Protein AF-A0A183HMF2-F1 (afdb_monomer_lite)

Structure (mmCIF, N/CA/C/O backbone):
data_AF-A0A183HMF2-F1
#
_entry.id   AF-A0A183HMF2-F1
#
loop_
_atom_site.group_PDB
_atom_site.id
_atom_site.type_symbol
_atom_site.label_atom_id
_atom_site.label_alt_id
_atom_site.label_comp_id
_atom_site.label_asym_id
_atom_site.label_entity_id
_atom_site.label_seq_id
_atom_site.pdbx_PDB_ins_code
_atom_site.Cartn_x
_atom_site.Cartn_y
_atom_site.Cartn_z
_atom_site.occupancy
_atom_site.B_iso_or_equiv
_atom_site.auth_seq_id
_atom_site.auth_comp_id
_atom_site.auth_asym_id
_atom_site.auth_atom_id
_atom_site.pdbx_PDB_model_num
ATOM 1 N N . MET A 1 1 ? 59.130 0.073 -40.445 1.00 38.34 1 MET A N 1
ATOM 2 C CA . MET A 1 1 ? 58.844 1.172 -39.499 1.00 38.34 1 MET A CA 1
ATOM 3 C C . MET A 1 1 ? 57.342 1.149 -39.234 1.00 38.34 1 MET A C 1
ATOM 5 O O . MET A 1 1 ? 56.614 1.246 -40.210 1.00 38.34 1 MET A O 1
ATOM 9 N N . GLY A 1 2 ? 56.924 0.963 -37.973 1.00 41.94 2 GLY A N 1
ATOM 10 C CA . GLY A 1 2 ? 55.522 0.904 -37.498 1.00 41.94 2 GLY A CA 1
ATOM 11 C C . GLY A 1 2 ? 54.934 -0.515 -37.541 1.00 41.94 2 GLY A C 1
ATOM 12 O O . GLY A 1 2 ? 54.577 -0.963 -38.621 1.00 41.94 2 GLY A O 1
ATOM 13 N N . SER A 1 3 ? 55.075 -1.364 -36.508 1.00 38.59 3 SER A N 1
ATOM 14 C CA . SER A 1 3 ? 54.372 -1.412 -35.193 1.00 38.59 3 SER A CA 1
ATOM 15 C C . SER A 1 3 ? 52.850 -1.531 -35.353 1.00 38.59 3 SER A C 1
ATOM 17 O O . SER A 1 3 ? 52.240 -0.589 -35.830 1.00 38.59 3 SER A O 1
ATOM 19 N N . VAL A 1 4 ? 52.248 -2.723 -35.219 1.00 49.19 4 VAL A N 1
ATOM 20 C CA . VAL A 1 4 ? 51.887 -3.478 -33.987 1.00 49.19 4 VAL A CA 1
ATOM 21 C C . VAL A 1 4 ? 50.634 -2.911 -33.295 1.00 49.19 4 VAL A C 1
ATOM 23 O O . VAL A 1 4 ? 50.715 -1.856 -32.685 1.00 49.19 4 VAL A O 1
ATOM 26 N N . GLY A 1 5 ? 49.544 -3.700 -33.329 1.00 48.44 5 GLY A N 1
ATOM 27 C CA . GLY A 1 5 ? 48.565 -3.865 -32.240 1.00 48.44 5 GLY A CA 1
ATOM 28 C C . GLY A 1 5 ? 47.340 -2.940 -32.200 1.00 48.44 5 GLY A C 1
ATOM 29 O O . GLY A 1 5 ? 47.394 -1.923 -31.532 1.00 48.44 5 GLY A O 1
ATOM 30 N N . GLU A 1 6 ? 46.210 -3.362 -32.786 1.00 49.09 6 GLU A N 1
ATOM 31 C CA . GLU A 1 6 ? 44.863 -2.790 -32.535 1.00 49.09 6 GLU A CA 1
ATOM 32 C C . GLU A 1 6 ? 43.795 -3.903 -32.446 1.00 49.09 6 GLU A C 1
ATOM 34 O O . GLU A 1 6 ? 42.787 -3.890 -33.145 1.00 49.09 6 GLU A O 1
ATOM 39 N N . HIS A 1 7 ? 44.024 -4.940 -31.632 1.00 47.03 7 HIS A N 1
ATOM 40 C CA . HIS A 1 7 ? 43.013 -5.997 -31.436 1.00 47.03 7 HIS A CA 1
ATOM 41 C C . HIS A 1 7 ? 42.744 -6.350 -29.961 1.00 47.03 7 HIS A C 1
ATOM 43 O O . HIS A 1 7 ? 42.079 -7.344 -29.688 1.00 47.03 7 HIS A O 1
ATOM 49 N N . GLY A 1 8 ? 43.240 -5.542 -29.012 1.00 49.19 8 GLY A N 1
ATOM 50 C CA . GLY A 1 8 ? 43.133 -5.796 -27.567 1.00 49.19 8 GLY A CA 1
ATOM 51 C C . GLY A 1 8 ? 42.124 -4.929 -26.802 1.00 49.19 8 GLY A C 1
ATOM 52 O O . GLY A 1 8 ? 41.811 -5.258 -25.662 1.00 49.19 8 GLY A O 1
ATOM 53 N N . ASP A 1 9 ? 41.597 -3.859 -27.405 1.00 52.69 9 ASP A N 1
ATOM 54 C CA . ASP A 1 9 ? 40.912 -2.790 -26.652 1.00 52.69 9 ASP A CA 1
ATOM 55 C C . ASP A 1 9 ? 39.375 -2.844 -26.726 1.00 52.69 9 ASP A C 1
ATOM 57 O O . ASP A 1 9 ? 38.691 -2.280 -25.873 1.00 52.69 9 ASP A O 1
ATOM 61 N N . VAL A 1 10 ? 38.822 -3.569 -27.706 1.00 57.34 10 VAL A N 1
ATOM 62 C CA . VAL A 1 10 ? 37.364 -3.672 -27.926 1.00 57.34 10 VAL A CA 1
ATOM 63 C C . VAL A 1 10 ? 36.696 -4.508 -26.825 1.00 57.34 10 VAL A C 1
ATOM 65 O O . VAL A 1 10 ? 35.696 -4.101 -26.250 1.00 57.34 10 VAL A O 1
ATOM 68 N N . MET A 1 11 ? 37.327 -5.615 -26.412 1.00 53.56 11 MET A N 1
ATOM 69 C CA . MET A 1 11 ? 36.789 -6.513 -25.375 1.00 53.56 11 MET A CA 1
ATOM 70 C C . MET A 1 11 ? 36.658 -5.840 -23.996 1.00 53.56 11 MET A C 1
ATOM 72 O O . MET A 1 11 ? 35.891 -6.290 -23.154 1.00 53.56 11 MET A O 1
ATOM 76 N N . ASN A 1 12 ? 37.411 -4.772 -23.733 1.00 56.41 12 ASN A N 1
ATOM 77 C CA . ASN A 1 12 ? 37.453 -4.119 -22.428 1.00 56.41 12 ASN A CA 1
ATOM 78 C C . ASN A 1 12 ? 36.385 -3.010 -22.301 1.00 56.41 12 ASN A C 1
ATOM 80 O O . ASN A 1 12 ? 35.799 -2.835 -21.233 1.00 56.41 12 ASN A O 1
ATOM 84 N N . THR A 1 13 ? 36.055 -2.327 -23.403 1.00 61.12 13 THR A N 1
ATOM 85 C CA . THR A 1 13 ? 34.990 -1.306 -23.450 1.00 61.12 13 THR A CA 1
ATOM 86 C C . THR A 1 13 ? 33.590 -1.920 -23.372 1.00 61.12 13 THR A C 1
ATOM 88 O O . THR A 1 13 ? 32.705 -1.341 -22.738 1.00 61.12 13 THR A O 1
ATOM 91 N N . ASP A 1 14 ? 33.405 -3.119 -23.926 1.00 63.19 14 ASP A N 1
ATOM 92 C CA . ASP A 1 14 ? 32.151 -3.874 -23.825 1.00 63.19 14 ASP A CA 1
ATOM 93 C C . ASP A 1 14 ? 31.878 -4.303 -22.375 1.00 63.19 14 ASP A C 1
ATOM 95 O O . ASP A 1 14 ? 30.764 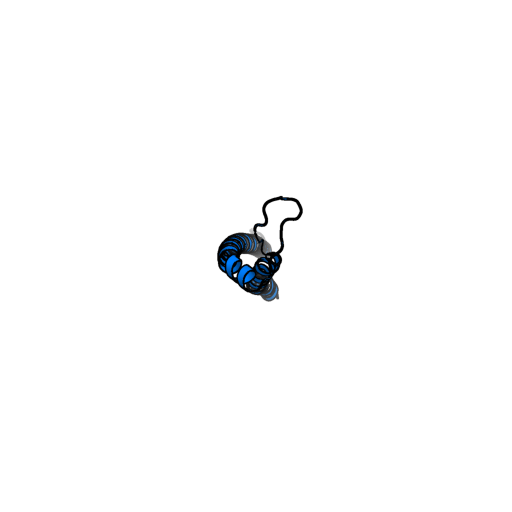-4.189 -21.876 1.00 63.19 14 ASP A O 1
ATOM 99 N N . ILE A 1 15 ? 32.903 -4.735 -21.636 1.00 63.44 15 ILE A N 1
ATOM 100 C CA . ILE A 1 15 ? 32.747 -5.078 -20.215 1.00 63.44 15 ILE A CA 1
ATOM 101 C C . ILE A 1 15 ? 32.411 -3.834 -19.392 1.00 63.44 15 ILE A C 1
ATOM 103 O O . ILE A 1 15 ? 31.539 -3.910 -18.532 1.00 63.44 15 ILE A O 1
ATOM 107 N N . TYR A 1 16 ? 33.045 -2.687 -19.667 1.00 60.75 16 TYR A N 1
ATOM 108 C CA . TYR A 1 16 ? 32.741 -1.438 -18.964 1.00 60.75 16 TYR A CA 1
ATOM 109 C C . TYR A 1 16 ? 31.333 -0.903 -19.251 1.00 60.75 16 TYR A C 1
ATOM 111 O O . TYR A 1 16 ? 30.676 -0.422 -18.333 1.00 60.75 16 TYR A O 1
ATOM 119 N N . SER A 1 17 ? 30.848 -1.009 -20.487 1.00 62.88 17 SER A N 1
ATOM 120 C CA . SER A 1 17 ? 29.466 -0.639 -20.826 1.00 62.88 17 SER A CA 1
ATOM 121 C C . SER A 1 17 ? 28.451 -1.585 -20.184 1.00 62.88 17 SER A C 1
ATOM 123 O O . SER A 1 17 ? 27.508 -1.105 -19.567 1.00 62.88 17 SER A O 1
ATOM 125 N N . ASN A 1 18 ? 28.703 -2.899 -20.184 1.00 65.38 18 ASN A N 1
ATOM 126 C CA . ASN A 1 18 ? 27.838 -3.866 -19.502 1.00 65.38 18 ASN A CA 1
ATOM 127 C C . ASN A 1 18 ? 27.806 -3.669 -17.974 1.00 65.38 18 ASN A C 1
ATOM 129 O O . ASN A 1 18 ? 26.738 -3.743 -17.379 1.00 65.38 18 ASN A O 1
ATOM 133 N N . VAL A 1 19 ? 28.936 -3.388 -17.305 1.00 64.12 19 VAL A N 1
ATOM 134 C CA . VAL A 1 19 ? 28.913 -3.107 -15.849 1.00 64.12 19 VAL A CA 1
ATOM 135 C C . VAL A 1 19 ? 28.236 -1.777 -15.519 1.00 64.12 19 VAL A C 1
ATOM 137 O O . VAL A 1 19 ? 27.636 -1.672 -14.451 1.00 64.12 19 VAL A O 1
ATOM 140 N N . ILE A 1 20 ? 28.309 -0.783 -16.413 1.00 67.06 20 ILE A N 1
ATOM 141 C CA . ILE A 1 20 ? 27.572 0.478 -16.270 1.00 67.06 20 ILE A CA 1
ATOM 142 C C . ILE A 1 20 ? 26.068 0.206 -16.424 1.00 67.06 20 ILE A C 1
ATOM 144 O O . ILE A 1 20 ? 25.325 0.515 -15.496 1.00 67.06 20 ILE A O 1
ATOM 148 N N . ASP A 1 21 ? 25.641 -0.501 -17.475 1.00 66.44 21 ASP A N 1
ATOM 149 C CA . ASP A 1 21 ? 24.233 -0.866 -17.705 1.00 66.44 21 ASP A CA 1
ATOM 150 C C . ASP A 1 21 ? 23.644 -1.725 -16.569 1.00 66.44 21 ASP A C 1
ATOM 152 O O . ASP A 1 21 ? 22.511 -1.496 -16.138 1.00 66.44 21 ASP A O 1
ATOM 156 N N . ILE A 1 22 ? 24.411 -2.676 -16.020 1.00 68.69 22 ILE A N 1
ATOM 157 C CA . ILE A 1 22 ? 24.000 -3.469 -14.847 1.00 68.69 22 ILE A CA 1
ATOM 158 C C . ILE A 1 22 ? 23.864 -2.564 -13.615 1.00 68.69 22 ILE A C 1
ATOM 160 O O . ILE A 1 22 ? 22.871 -2.650 -12.895 1.00 68.69 22 ILE A O 1
ATOM 164 N N . SER A 1 23 ? 24.821 -1.661 -13.376 1.00 70.25 23 SER A N 1
ATOM 165 C CA . SER A 1 23 ? 24.761 -0.742 -12.230 1.00 70.25 23 SER A CA 1
ATOM 166 C C . SER A 1 23 ? 23.591 0.246 -12.313 1.00 70.25 23 SER A C 1
ATOM 168 O O . SER A 1 23 ? 22.960 0.540 -11.294 1.00 70.25 23 SER A O 1
ATOM 170 N N . ASP A 1 24 ? 23.256 0.704 -13.520 1.00 73.00 24 ASP A N 1
ATOM 171 C CA . ASP A 1 24 ? 22.113 1.578 -13.773 1.00 73.00 24 ASP A CA 1
ATOM 172 C C . ASP A 1 24 ? 20.784 0.819 -13.618 1.00 73.00 24 ASP A C 1
ATOM 174 O O . ASP A 1 24 ? 19.832 1.351 -13.040 1.00 73.00 24 ASP A O 1
ATOM 178 N N . THR A 1 25 ? 20.727 -0.449 -14.035 1.00 72.94 25 THR A N 1
ATOM 179 C CA . THR A 1 25 ? 19.549 -1.324 -13.892 1.00 72.94 25 THR A CA 1
ATOM 180 C C . THR A 1 25 ? 19.239 -1.644 -12.424 1.00 72.94 25 THR A C 1
ATOM 182 O O . THR A 1 25 ? 18.106 -1.459 -11.974 1.00 72.94 25 THR A O 1
ATOM 185 N N . GLU A 1 26 ? 20.250 -1.996 -11.624 1.00 75.25 26 GLU A N 1
ATOM 186 C CA . GLU A 1 26 ? 20.099 -2.218 -10.176 1.00 75.25 26 GLU A CA 1
ATOM 187 C C . GLU A 1 26 ? 19.591 -0.953 -9.459 1.00 75.25 26 GLU A C 1
ATOM 189 O O . GLU A 1 26 ? 18.706 -1.003 -8.595 1.00 75.25 26 GLU A O 1
ATOM 194 N N . MET A 1 27 ? 20.101 0.220 -9.853 1.00 78.81 27 MET A N 1
ATOM 195 C CA . MET A 1 27 ? 19.647 1.498 -9.312 1.00 78.81 27 MET A CA 1
ATOM 196 C C . MET A 1 27 ? 18.187 1.792 -9.700 1.00 78.81 27 MET A C 1
ATOM 198 O O . MET A 1 27 ? 17.415 2.256 -8.854 1.00 78.81 27 MET A O 1
ATOM 202 N N . LEU A 1 28 ? 17.775 1.486 -10.935 1.00 79.94 28 LEU A N 1
ATOM 203 C CA . LEU A 1 28 ? 16.384 1.612 -11.390 1.00 79.94 28 LEU A CA 1
ATOM 204 C C . LEU A 1 28 ? 15.440 0.716 -10.580 1.00 79.94 28 LEU A C 1
ATOM 206 O O . LEU A 1 28 ? 14.404 1.195 -10.108 1.00 79.94 28 LEU A O 1
ATOM 210 N N . SER A 1 29 ? 15.812 -0.542 -10.346 1.00 81.56 29 SER A N 1
ATOM 211 C CA . SER A 1 29 ? 15.021 -1.485 -9.549 1.00 81.56 29 SER A CA 1
ATOM 212 C C . SER A 1 29 ? 14.832 -1.020 -8.099 1.00 81.56 29 SER A C 1
ATOM 214 O O . SER A 1 29 ? 13.734 -1.130 -7.536 1.00 81.56 29 SER A O 1
ATOM 216 N N . LEU A 1 30 ? 15.847 -0.398 -7.492 1.00 84.06 30 LEU A N 1
ATOM 217 C CA . LEU A 1 30 ? 15.723 0.225 -6.167 1.00 84.06 30 LEU A CA 1
ATOM 218 C C . LEU A 1 30 ? 14.772 1.431 -6.171 1.00 84.06 30 LEU A C 1
ATOM 220 O O . LEU A 1 30 ? 13.918 1.546 -5.286 1.00 84.06 30 LEU A O 1
ATOM 224 N N . TRP A 1 31 ? 14.866 2.311 -7.171 1.00 86.69 31 TRP A N 1
ATOM 225 C CA . TRP A 1 31 ? 13.959 3.458 -7.303 1.00 86.69 31 TRP A CA 1
ATOM 226 C C . TRP A 1 31 ? 12.503 3.030 -7.499 1.00 86.69 31 TRP A C 1
ATOM 228 O O . TRP A 1 31 ? 11.605 3.597 -6.866 1.00 86.69 31 TRP A O 1
ATOM 238 N N . VAL A 1 32 ? 12.264 2.000 -8.313 1.00 86.00 32 VAL A N 1
ATOM 239 C CA . VAL A 1 32 ? 10.931 1.420 -8.522 1.00 86.00 32 VAL A CA 1
ATOM 240 C C . VAL A 1 32 ? 10.376 0.854 -7.214 1.00 86.00 32 VAL A C 1
ATOM 242 O O . VAL A 1 32 ? 9.225 1.134 -6.881 1.00 86.00 32 VAL A O 1
ATOM 245 N N . ASN A 1 33 ? 11.183 0.144 -6.421 1.00 87.44 33 ASN A N 1
ATOM 246 C CA . ASN A 1 33 ? 10.766 -0.368 -5.109 1.00 87.44 33 ASN A CA 1
ATOM 247 C C . ASN A 1 33 ? 10.365 0.736 -4.128 1.00 87.44 33 ASN A C 1
ATOM 249 O O . ASN A 1 33 ? 9.359 0.610 -3.422 1.00 87.44 33 ASN A O 1
ATOM 253 N N . ILE A 1 34 ? 11.146 1.817 -4.070 1.00 90.62 34 ILE A N 1
ATOM 254 C CA . ILE A 1 34 ? 10.863 2.957 -3.191 1.00 90.62 34 ILE A CA 1
ATOM 255 C C . ILE A 1 34 ? 9.547 3.616 -3.610 1.00 90.62 34 ILE A C 1
ATOM 257 O O . ILE A 1 34 ? 8.672 3.844 -2.771 1.00 90.62 34 ILE A O 1
ATOM 261 N N . LEU A 1 35 ? 9.372 3.870 -4.908 1.00 90.56 35 LEU A N 1
ATOM 262 C CA . LEU A 1 35 ? 8.159 4.478 -5.448 1.00 90.56 35 LEU A CA 1
ATOM 263 C C . LEU A 1 35 ? 6.932 3.588 -5.204 1.00 90.56 35 LEU A C 1
ATOM 265 O O . LEU A 1 35 ? 5.905 4.065 -4.715 1.00 90.56 35 LEU A O 1
ATOM 269 N N . LEU A 1 36 ? 7.056 2.285 -5.458 1.00 87.88 36 LEU A N 1
ATOM 270 C CA . LEU A 1 36 ? 5.996 1.307 -5.237 1.00 87.88 36 LEU A CA 1
ATOM 271 C C . LEU A 1 36 ? 5.648 1.157 -3.747 1.00 87.88 36 LEU A C 1
ATOM 273 O O . LEU A 1 36 ? 4.470 1.053 -3.408 1.00 87.88 36 LEU A O 1
ATOM 277 N N . SER A 1 37 ? 6.632 1.233 -2.846 1.00 89.50 37 SER A N 1
ATOM 278 C CA . SER A 1 37 ? 6.400 1.226 -1.394 1.00 89.50 37 SER A CA 1
ATOM 279 C C . SER A 1 37 ? 5.676 2.483 -0.916 1.00 89.50 37 SER A C 1
ATOM 281 O O . SER A 1 37 ? 4.748 2.387 -0.112 1.00 89.50 37 SER A O 1
ATOM 283 N N . CYS A 1 38 ? 6.042 3.661 -1.427 1.00 93.00 38 CYS A N 1
ATOM 284 C CA . CYS A 1 38 ? 5.340 4.910 -1.122 1.00 93.00 38 CYS A CA 1
ATOM 285 C C . CYS A 1 38 ? 3.874 4.855 -1.571 1.00 93.00 38 CYS A C 1
ATOM 287 O O . CYS A 1 38 ? 2.974 5.201 -0.802 1.00 93.00 38 CYS A O 1
ATOM 289 N N . ILE A 1 39 ? 3.625 4.365 -2.788 1.00 92.06 39 ILE A N 1
ATOM 290 C CA . ILE A 1 39 ? 2.270 4.181 -3.322 1.00 92.06 39 ILE A CA 1
ATOM 291 C C . ILE A 1 39 ? 1.503 3.143 -2.495 1.00 92.06 39 ILE A C 1
ATOM 293 O O . ILE A 1 39 ? 0.376 3.405 -2.077 1.00 92.06 39 ILE A O 1
ATOM 297 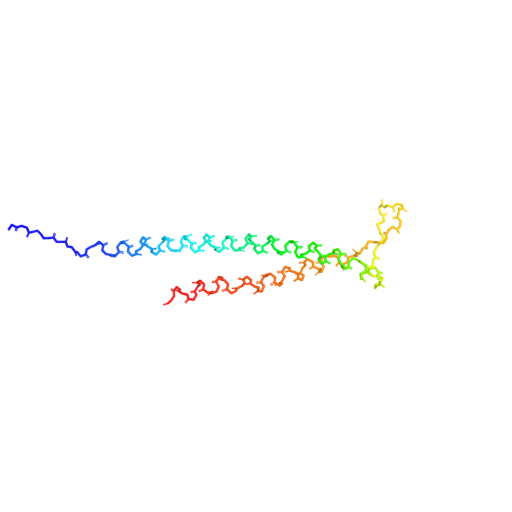N N . GLY A 1 40 ? 2.116 1.997 -2.197 1.00 90.12 40 GLY A N 1
ATOM 298 C CA . GLY A 1 40 ? 1.519 0.943 -1.377 1.00 90.12 40 GLY A CA 1
ATOM 299 C C . GLY A 1 40 ? 1.158 1.421 0.031 1.00 90.12 40 GLY A C 1
ATOM 300 O O . GLY A 1 40 ? 0.084 1.091 0.534 1.00 90.12 40 GLY A O 1
ATOM 301 N N . SER A 1 41 ? 1.999 2.258 0.642 1.00 90.94 41 SER A N 1
ATOM 302 C CA . SER A 1 41 ? 1.730 2.899 1.934 1.00 90.94 41 SER A CA 1
ATOM 303 C C . SER A 1 41 ? 0.540 3.861 1.856 1.00 90.94 41 SER A C 1
ATOM 305 O O . SER A 1 41 ? -0.375 3.779 2.678 1.00 90.94 41 SER A O 1
ATOM 307 N N . TYR A 1 42 ? 0.489 4.712 0.827 1.00 94.31 42 TYR A N 1
ATOM 308 C CA . TYR A 1 42 ? -0.626 5.639 0.614 1.00 94.31 42 TYR A CA 1
ATOM 309 C C . TYR A 1 42 ? -1.958 4.906 0.400 1.00 94.31 42 TYR A C 1
ATOM 311 O O . TYR A 1 42 ? -2.964 5.235 1.033 1.00 94.31 42 TYR A O 1
ATOM 319 N N . ILE A 1 43 ? -1.955 3.871 -0.443 1.00 91.62 43 ILE A N 1
ATOM 320 C CA . ILE A 1 43 ? -3.123 3.020 -0.697 1.00 91.62 43 ILE A CA 1
ATOM 321 C C . ILE A 1 43 ? -3.554 2.311 0.591 1.00 91.62 43 ILE A C 1
ATOM 323 O O . ILE A 1 43 ? -4.732 2.346 0.943 1.00 91.62 43 ILE A O 1
ATOM 327 N N . SER A 1 44 ? -2.610 1.718 1.328 1.00 91.94 44 SER A N 1
ATOM 328 C CA . SER A 1 44 ? -2.898 1.053 2.605 1.00 91.94 44 SER A CA 1
ATOM 329 C C . SER A 1 44 ? -3.562 2.006 3.591 1.00 91.94 44 SER A C 1
ATOM 331 O O . SER A 1 44 ? -4.569 1.649 4.195 1.00 91.94 44 SER A O 1
ATOM 333 N N . TYR A 1 45 ? -3.045 3.229 3.725 1.00 92.06 45 TYR A N 1
ATOM 334 C CA . TYR A 1 45 ? -3.604 4.234 4.625 1.00 92.06 45 TYR A CA 1
ATOM 335 C C . TYR A 1 45 ? -5.061 4.575 4.285 1.00 92.06 45 TYR A C 1
ATOM 337 O O . TYR A 1 45 ? -5.921 4.555 5.169 1.00 92.06 45 TYR A O 1
ATOM 345 N N . GLN A 1 46 ? -5.355 4.826 3.007 1.00 93.19 46 GLN A N 1
ATOM 346 C CA . GLN A 1 46 ? -6.711 5.157 2.559 1.00 93.19 46 GLN A CA 1
ATOM 347 C C . GLN A 1 46 ? -7.686 3.993 2.781 1.00 93.19 46 GLN A C 1
ATOM 349 O O . GLN A 1 46 ? -8.767 4.186 3.342 1.00 93.19 46 GLN A O 1
ATOM 354 N N . ILE A 1 47 ? -7.285 2.771 2.417 1.00 90.50 47 ILE A N 1
ATOM 355 C CA . ILE A 1 47 ? -8.130 1.579 2.577 1.00 90.50 47 ILE A CA 1
ATOM 356 C C . ILE A 1 47 ? -8.380 1.288 4.061 1.00 90.50 47 ILE A C 1
ATOM 358 O O . ILE A 1 47 ? -9.504 0.954 4.434 1.00 90.50 47 ILE A O 1
ATOM 362 N N . ILE A 1 48 ? -7.373 1.445 4.929 1.00 90.50 48 ILE A N 1
ATOM 363 C CA . ILE A 1 48 ? -7.553 1.265 6.376 1.00 90.50 48 ILE A CA 1
ATOM 364 C C . ILE A 1 48 ? -8.665 2.189 6.881 1.00 90.50 48 ILE A C 1
ATOM 366 O O . ILE A 1 48 ? -9.582 1.705 7.542 1.00 90.50 48 ILE A O 1
ATOM 370 N N . LEU A 1 49 ? -8.636 3.482 6.537 1.00 88.56 49 LEU A N 1
ATOM 371 C CA . LEU A 1 49 ? -9.655 4.440 6.980 1.00 88.56 49 LEU A CA 1
ATOM 372 C C . LEU A 1 49 ? -11.065 4.086 6.487 1.00 88.56 49 LEU A C 1
ATOM 374 O O . LEU A 1 49 ? -12.025 4.173 7.256 1.00 88.56 49 LEU A O 1
ATOM 378 N N . GLU A 1 50 ? -11.194 3.650 5.235 1.00 89.50 50 GLU A N 1
ATOM 379 C CA . GLU A 1 50 ? -12.485 3.298 4.635 1.00 89.50 50 GLU A CA 1
ATOM 380 C C . GLU A 1 50 ? -13.086 2.010 5.223 1.00 89.50 50 GLU A C 1
ATOM 382 O O . GLU A 1 50 ? -14.305 1.891 5.381 1.00 89.50 50 GLU A O 1
ATOM 387 N N . TYR A 1 51 ? -12.245 1.052 5.612 1.00 86.44 51 TYR A N 1
ATOM 388 C CA . TYR A 1 51 ? -12.701 -0.242 6.116 1.00 86.44 51 TYR A CA 1
ATOM 389 C C . TYR A 1 51 ? -12.989 -0.273 7.625 1.00 86.44 51 TYR A C 1
ATOM 391 O O . TYR A 1 51 ? -13.717 -1.165 8.070 1.00 86.44 51 TYR A O 1
ATOM 399 N N . ILE A 1 52 ? -12.517 0.697 8.419 1.00 85.12 52 ILE A N 1
ATOM 400 C CA . ILE A 1 52 ? -12.870 0.833 9.851 1.00 85.12 52 ILE A CA 1
ATOM 401 C C . ILE A 1 52 ? -14.388 0.684 10.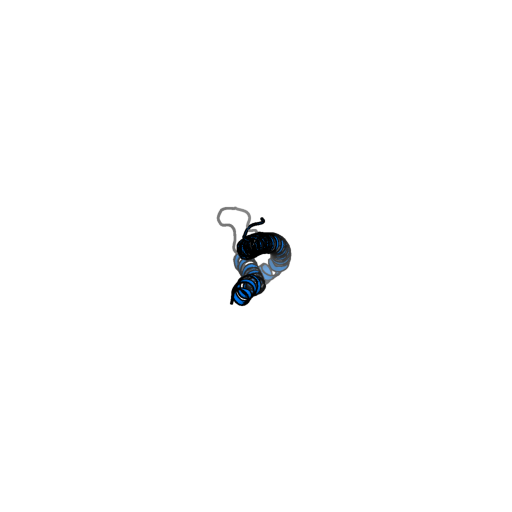101 1.00 85.12 52 ILE A C 1
ATOM 403 O O . ILE A 1 52 ? -14.776 -0.197 10.876 1.00 85.12 52 ILE A O 1
ATOM 407 N N . PRO A 1 53 ? -15.286 1.452 9.444 1.00 84.19 53 PRO A N 1
ATOM 408 C CA . PRO A 1 53 ? -16.728 1.309 9.659 1.00 84.19 53 PRO A CA 1
ATOM 409 C C . PRO A 1 53 ? -17.285 -0.043 9.186 1.00 84.19 53 PRO A C 1
ATOM 411 O O . PRO A 1 53 ? -18.307 -0.494 9.704 1.00 84.19 53 PRO A O 1
ATOM 414 N N . VAL A 1 54 ? -16.643 -0.712 8.222 1.00 86.06 54 VAL A N 1
ATOM 415 C CA . VAL A 1 54 ? -17.060 -2.035 7.725 1.00 86.06 54 VAL A CA 1
ATOM 416 C C . VAL A 1 54 ? -16.792 -3.119 8.771 1.00 86.06 54 VAL A C 1
ATOM 418 O O . VAL A 1 54 ? -17.664 -3.955 9.018 1.00 86.06 54 VAL A O 1
ATOM 421 N N . PHE A 1 55 ? -15.634 -3.086 9.433 1.00 84.81 55 PHE A N 1
ATOM 422 C CA . PHE A 1 55 ? -15.304 -4.027 10.511 1.00 84.81 55 PHE A CA 1
ATOM 423 C C . PHE A 1 55 ? -16.189 -3.834 11.741 1.00 84.81 55 PHE A C 1
ATOM 425 O O . PHE A 1 55 ? -16.683 -4.816 12.302 1.00 84.81 55 PHE A O 1
ATOM 432 N N . VAL A 1 56 ? -16.485 -2.579 12.093 1.00 82.12 56 VAL A N 1
ATOM 433 C CA . VAL A 1 56 ? -17.406 -2.256 13.193 1.00 82.12 56 VAL A CA 1
ATOM 434 C C . VAL A 1 56 ? -18.819 -2.778 12.900 1.00 82.12 56 VAL A C 1
ATOM 436 O O . VAL A 1 56 ? -19.436 -3.408 13.760 1.00 82.12 56 VAL A O 1
ATOM 439 N N . LYS A 1 57 ? -19.320 -2.617 11.665 1.00 84.25 57 LYS A N 1
ATOM 440 C CA . LYS A 1 57 ? -20.627 -3.165 11.243 1.00 84.25 57 LYS A CA 1
ATOM 441 C C . LYS A 1 57 ? -20.698 -4.690 11.335 1.00 84.25 57 LYS A C 1
ATOM 443 O O . LYS A 1 57 ? -21.752 -5.225 11.660 1.00 84.25 57 LYS A O 1
ATOM 448 N N . ARG A 1 58 ? -19.595 -5.393 11.065 1.00 83.88 58 ARG A N 1
ATOM 449 C CA . ARG A 1 58 ? -19.526 -6.865 11.105 1.00 83.88 58 ARG A CA 1
ATOM 450 C C . ARG A 1 58 ? -19.275 -7.442 12.505 1.00 83.88 58 ARG A C 1
ATOM 452 O O . ARG A 1 58 ? -19.016 -8.634 12.605 1.00 83.88 58 ARG A O 1
ATOM 459 N N . GLN A 1 59 ? -19.344 -6.626 13.563 1.00 77.81 59 GLN A N 1
ATOM 460 C CA . GLN A 1 59 ? -19.037 -7.030 14.945 1.00 77.81 59 GLN A CA 1
ATOM 461 C C . GLN A 1 59 ? -17.603 -7.572 15.127 1.00 77.81 59 GLN A C 1
ATOM 463 O O . GLN A 1 59 ? -17.306 -8.219 16.123 1.00 77.81 59 GLN A O 1
ATOM 468 N N . MET A 1 60 ? -16.694 -7.282 14.187 1.00 79.25 60 MET A N 1
ATOM 469 C CA . MET A 1 60 ? -15.273 -7.640 14.269 1.00 79.25 60 MET A CA 1
ATOM 470 C C . MET A 1 60 ? -14.493 -6.512 14.950 1.00 79.25 60 MET A C 1
ATOM 472 O O . MET A 1 60 ? -13.577 -5.919 14.372 1.00 79.25 60 MET A O 1
ATOM 476 N N . TYR A 1 61 ? -14.927 -6.157 16.157 1.00 80.25 61 TYR A N 1
ATOM 477 C CA . TYR A 1 61 ? -14.294 -5.137 16.978 1.00 80.25 61 TYR A CA 1
ATOM 478 C C . TYR A 1 61 ? -14.071 -5.652 18.397 1.00 80.25 61 TYR A C 1
ATOM 480 O O . TYR A 1 61 ? -14.930 -6.304 18.990 1.00 80.25 61 TYR A O 1
ATOM 488 N N . GLY A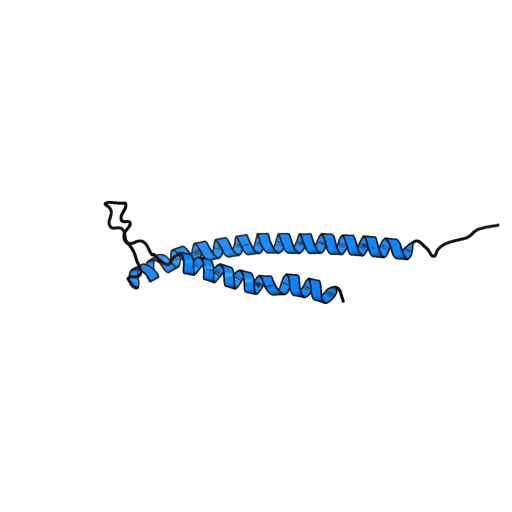 1 62 ? -12.920 -5.299 18.944 1.00 79.31 62 GLY A N 1
ATOM 489 C CA . GLY A 1 62 ? -12.531 -5.549 20.315 1.00 79.31 62 GLY A CA 1
ATOM 490 C C . GLY A 1 62 ? -12.709 -4.295 21.154 1.00 79.31 62 GLY A C 1
ATOM 491 O O . GLY A 1 62 ? -12.848 -3.177 20.648 1.00 79.31 62 GLY A O 1
ATOM 492 N N . LYS A 1 63 ? -12.693 -4.481 22.468 1.00 80.50 63 LYS A N 1
ATOM 493 C CA . LYS A 1 63 ? -12.590 -3.384 23.430 1.00 80.50 63 LYS A CA 1
ATOM 494 C C . LYS A 1 63 ? -11.180 -3.366 23.983 1.00 80.50 63 LYS A C 1
ATOM 496 O O . LYS A 1 63 ? -10.689 -4.409 24.416 1.00 80.50 63 LYS A O 1
ATOM 501 N N . ASP A 1 64 ? -10.573 -2.187 24.022 1.00 82.88 64 ASP A N 1
ATOM 502 C CA . ASP A 1 64 ? -9.309 -1.982 24.723 1.00 82.88 64 ASP A CA 1
ATOM 503 C C . ASP A 1 64 ? -9.498 -2.279 26.220 1.00 82.88 64 ASP A C 1
ATOM 505 O O . ASP A 1 64 ? -10.121 -1.503 26.942 1.00 82.88 64 ASP A O 1
ATOM 509 N N . GLN A 1 65 ? -8.984 -3.423 26.681 1.00 81.56 65 GLN A N 1
ATOM 510 C CA . GLN A 1 65 ? -9.102 -3.864 28.078 1.00 81.56 65 GLN A CA 1
ATOM 511 C C . GLN A 1 65 ? -8.271 -2.999 29.038 1.00 81.56 65 GLN A C 1
ATOM 513 O O . GLN A 1 65 ? -8.481 -3.043 30.248 1.00 81.56 65 GLN A O 1
ATOM 518 N N . CYS A 1 66 ? -7.338 -2.199 28.514 1.00 82.94 66 CYS A N 1
ATOM 519 C CA . CYS A 1 66 ? -6.473 -1.323 29.298 1.00 82.94 66 CYS A CA 1
ATOM 520 C C . CYS A 1 66 ? -7.072 0.082 29.491 1.00 82.94 66 CYS A C 1
ATOM 522 O O . CYS A 1 66 ? -6.448 0.930 30.135 1.00 82.94 66 CYS A O 1
ATOM 524 N N . LYS A 1 67 ? -8.271 0.357 28.953 1.00 80.81 67 LYS A N 1
ATOM 525 C CA . LYS A 1 67 ? -8.959 1.650 29.074 1.00 80.81 67 LYS A CA 1
ATOM 526 C C . LYS A 1 67 ? -10.392 1.493 29.567 1.00 80.81 67 LYS A C 1
ATOM 528 O O . LYS A 1 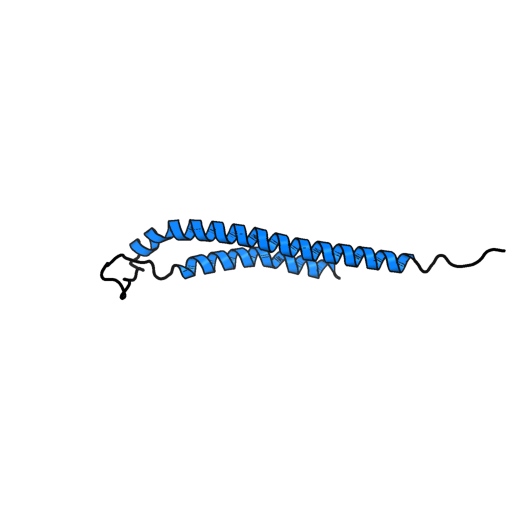67 ? -11.143 0.636 29.128 1.00 80.81 67 LYS A O 1
ATOM 533 N N . VAL A 1 68 ? -10.801 2.412 30.444 1.00 77.88 68 VAL A N 1
ATOM 534 C CA . VAL A 1 68 ? -12.189 2.516 30.945 1.00 77.88 68 VAL A CA 1
ATOM 535 C C . VAL A 1 68 ? -13.171 2.856 29.809 1.00 77.88 68 VAL A C 1
ATOM 537 O O . VAL A 1 68 ? -14.357 2.528 29.863 1.00 77.88 68 VAL A O 1
ATOM 540 N N . ASN A 1 69 ? -12.668 3.487 28.744 1.00 76.56 69 ASN A N 1
ATOM 541 C CA . ASN A 1 69 ? -13.457 3.871 27.583 1.00 76.56 69 ASN A CA 1
ATOM 542 C C . ASN A 1 69 ? -13.726 2.659 26.679 1.00 76.56 69 ASN A C 1
ATOM 544 O O . ASN A 1 69 ? -12.817 2.102 26.074 1.00 76.56 69 ASN A O 1
ATOM 548 N N . ASN A 1 70 ? -15.003 2.304 26.531 1.00 72.44 70 ASN A N 1
ATOM 549 C CA . ASN A 1 70 ? -15.480 1.178 25.721 1.00 72.44 70 ASN A CA 1
ATOM 550 C C . ASN A 1 70 ? -15.616 1.546 24.228 1.00 72.44 70 ASN A C 1
ATOM 552 O O . ASN A 1 70 ? -16.667 1.329 23.624 1.00 72.44 70 ASN A O 1
ATOM 556 N N . ILE A 1 71 ? -14.583 2.149 23.638 1.00 79.50 71 ILE A N 1
ATOM 557 C CA . ILE A 1 71 ? -14.592 2.503 22.213 1.00 79.50 71 ILE A CA 1
ATOM 558 C C . ILE A 1 71 ? -14.331 1.214 21.412 1.00 79.50 71 ILE A C 1
ATOM 560 O O . ILE A 1 71 ? -13.363 0.517 21.721 1.00 79.50 71 ILE A O 1
ATOM 564 N N . PRO A 1 72 ? -15.173 0.857 20.425 1.00 77.56 72 PRO A N 1
ATOM 565 C CA . PRO A 1 72 ? -14.955 -0.332 19.606 1.00 77.56 72 PRO A CA 1
ATOM 566 C C . PRO A 1 72 ? -13.755 -0.123 18.674 1.00 77.56 72 PRO A C 1
ATOM 568 O O . PRO A 1 72 ? -13.740 0.821 17.884 1.00 77.56 72 PRO A O 1
ATOM 571 N N . ILE A 1 73 ? -12.758 -1.004 18.757 1.00 80.25 73 ILE A N 1
ATOM 572 C CA . ILE A 1 73 ? -11.543 -0.963 17.934 1.00 80.25 73 ILE A CA 1
ATOM 573 C C . ILE A 1 73 ? -11.579 -2.146 16.962 1.00 80.25 73 ILE A C 1
ATOM 575 O O . ILE A 1 73 ? -11.737 -3.279 17.413 1.00 80.25 73 ILE A O 1
ATOM 579 N N . PRO A 1 74 ? -11.439 -1.932 15.645 1.00 82.75 74 PRO A N 1
ATOM 580 C CA . PRO A 1 74 ? -11.390 -3.034 14.690 1.00 82.75 74 PRO A CA 1
ATOM 581 C C . PRO A 1 74 ? -10.157 -3.918 14.944 1.00 82.75 74 PRO A C 1
ATOM 583 O O . PRO A 1 74 ? -9.032 -3.426 14.949 1.00 82.75 74 PRO A O 1
ATOM 586 N N . GLU A 1 75 ? -10.362 -5.221 15.149 1.00 81.88 75 GLU A N 1
ATOM 587 C CA . GLU A 1 75 ? -9.279 -6.177 15.444 1.00 81.88 75 GLU A CA 1
ATOM 588 C C . GLU A 1 75 ? -8.475 -6.594 14.198 1.00 81.88 75 GLU A C 1
ATOM 590 O O . GLU A 1 75 ? -7.244 -6.626 14.268 1.00 81.88 75 GLU A O 1
ATOM 595 N N . PRO A 1 76 ? -9.093 -6.867 13.027 1.00 85.44 76 PRO A N 1
ATOM 596 C CA . PRO A 1 76 ? -8.357 -7.388 11.880 1.00 85.44 76 PRO A CA 1
ATOM 597 C C . PRO A 1 76 ? -7.804 -6.277 10.970 1.00 85.44 76 PRO A C 1
ATOM 599 O O . PRO A 1 76 ? -7.830 -6.416 9.752 1.00 85.44 76 PRO A O 1
ATOM 602 N N . ILE A 1 77 ? -7.267 -5.176 11.508 1.00 87.50 77 ILE A N 1
ATOM 603 C CA . ILE A 1 77 ? -6.658 -4.119 10.666 1.00 87.50 77 ILE A CA 1
ATOM 604 C C . ILE A 1 77 ? -5.426 -4.613 9.890 1.00 87.50 77 ILE A C 1
ATOM 606 O O . ILE A 1 77 ? -5.160 -4.150 8.782 1.00 87.50 77 ILE A O 1
ATOM 610 N N . GLY A 1 78 ? -4.710 -5.602 10.435 1.00 87.94 78 GLY A N 1
ATOM 611 C CA . GLY A 1 78 ? -3.529 -6.195 9.803 1.00 87.94 78 GLY A CA 1
ATOM 612 C C . GLY A 1 78 ? -3.835 -6.993 8.532 1.00 87.94 78 GLY A C 1
ATOM 613 O O . GLY A 1 78 ? -2.955 -7.157 7.691 1.00 87.94 78 GLY A O 1
ATOM 614 N N . VAL A 1 79 ? -5.079 -7.453 8.335 1.00 89.69 79 VAL A N 1
ATOM 615 C CA . VAL A 1 79 ? -5.451 -8.169 7.099 1.00 89.69 79 VAL A CA 1
ATOM 616 C C . VAL A 1 79 ? -5.433 -7.236 5.887 1.00 89.69 79 VAL A C 1
ATOM 618 O O . VAL A 1 79 ? -5.108 -7.656 4.780 1.00 89.69 79 VAL A O 1
ATOM 621 N N . ILE A 1 80 ? -5.740 -5.955 6.108 1.00 90.38 80 ILE A N 1
ATOM 622 C CA . ILE A 1 80 ? -5.794 -4.928 5.068 1.00 90.38 80 ILE A CA 1
ATOM 623 C C . ILE A 1 80 ? -4.381 -4.628 4.572 1.00 90.38 80 ILE A C 1
ATOM 625 O O . ILE A 1 80 ? -4.129 -4.657 3.371 1.00 90.38 80 ILE A O 1
ATOM 629 N N . SER A 1 81 ? -3.447 -4.387 5.498 1.00 89.88 81 SER A N 1
ATOM 630 C CA . SER A 1 81 ? -2.050 -4.123 5.148 1.00 89.88 81 SER A CA 1
ATOM 631 C C . SER A 1 81 ? -1.395 -5.336 4.487 1.00 89.88 81 SER A C 1
ATOM 633 O O . SER A 1 81 ? -0.677 -5.173 3.503 1.00 89.88 81 SER A O 1
ATOM 635 N N . ALA A 1 82 ? -1.694 -6.552 4.956 1.00 91.38 82 ALA A N 1
ATOM 636 C CA . ALA A 1 82 ? -1.215 -7.782 4.330 1.00 91.38 82 ALA A CA 1
ATOM 637 C C . ALA A 1 82 ? -1.729 -7.940 2.888 1.00 91.38 82 ALA A C 1
ATOM 639 O O . ALA A 1 82 ? -0.952 -8.270 1.994 1.00 91.38 82 ALA A O 1
ATOM 640 N N . ALA A 1 83 ? -3.012 -7.661 2.633 1.00 92.19 83 ALA A N 1
ATOM 641 C CA . ALA A 1 83 ? -3.578 -7.733 1.287 1.00 92.19 83 ALA A CA 1
ATOM 642 C C . ALA A 1 83 ? -2.917 -6.731 0.325 1.00 92.19 83 ALA A C 1
ATOM 644 O O . ALA A 1 83 ? -2.551 -7.105 -0.789 1.00 92.19 83 ALA A O 1
ATOM 645 N N . VAL A 1 84 ? -2.711 -5.482 0.758 1.00 91.19 84 VAL A N 1
ATOM 646 C CA . VAL A 1 84 ? -2.038 -4.465 -0.070 1.00 91.19 84 VAL A CA 1
ATOM 647 C C . VAL A 1 84 ? -0.582 -4.846 -0.338 1.00 91.19 84 VAL A C 1
ATOM 649 O O . VAL A 1 84 ? -0.127 -4.732 -1.475 1.00 91.19 84 VAL A O 1
ATOM 652 N N . TYR A 1 85 ? 0.129 -5.368 0.664 1.00 90.69 85 TYR A N 1
ATOM 653 C CA . TYR A 1 85 ? 1.493 -5.866 0.493 1.00 90.69 85 TYR A CA 1
ATOM 654 C C . TYR A 1 85 ? 1.579 -6.991 -0.548 1.00 90.69 85 TYR A C 1
ATOM 656 O O . TYR A 1 85 ? 2.450 -6.954 -1.413 1.00 90.69 85 TYR A O 1
ATOM 664 N N . LEU A 1 86 ? 0.659 -7.961 -0.515 1.00 92.19 86 LEU A N 1
ATOM 665 C CA . LEU A 1 86 ? 0.634 -9.050 -1.496 1.00 92.19 86 LEU A CA 1
ATOM 666 C C . LEU A 1 86 ? 0.381 -8.542 -2.919 1.00 92.19 86 LEU A C 1
ATOM 668 O O . LEU A 1 86 ? 1.039 -8.996 -3.850 1.00 92.19 86 LEU A O 1
ATOM 672 N N . ILE A 1 87 ? -0.525 -7.576 -3.096 1.00 90.75 87 ILE A N 1
ATOM 673 C CA . ILE A 1 87 ? -0.787 -6.955 -4.405 1.00 90.75 87 ILE A CA 1
ATOM 674 C C . ILE A 1 87 ? 0.468 -6.243 -4.922 1.00 90.75 87 ILE A C 1
ATOM 676 O O . ILE A 1 87 ? 0.853 -6.428 -6.075 1.00 90.75 87 ILE A O 1
ATOM 680 N N . VAL A 1 88 ? 1.126 -5.466 -4.061 1.00 89.56 88 VAL A N 1
ATOM 681 C CA . VAL A 1 88 ? 2.383 -4.780 -4.382 1.00 89.56 88 V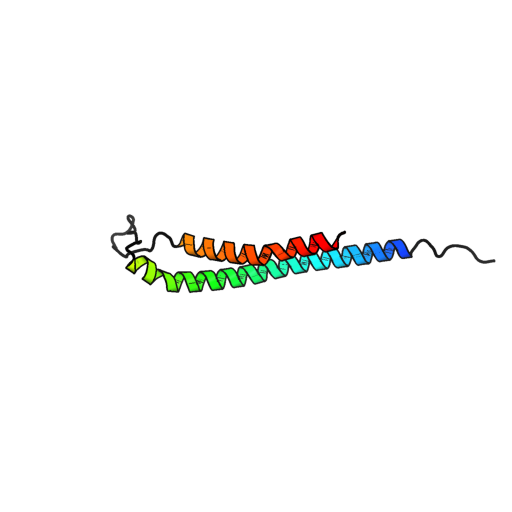AL A CA 1
ATOM 682 C C . VAL A 1 88 ? 3.467 -5.784 -4.775 1.00 89.56 88 VAL A C 1
ATOM 684 O O . VAL A 1 88 ? 4.127 -5.595 -5.793 1.00 89.56 88 VAL A O 1
ATOM 687 N N . MET A 1 89 ? 3.606 -6.883 -4.033 1.00 88.38 89 MET A N 1
ATOM 688 C CA . MET A 1 89 ? 4.567 -7.940 -4.349 1.00 88.38 89 MET A CA 1
ATOM 689 C C . MET A 1 89 ? 4.252 -8.641 -5.673 1.00 88.38 89 MET A C 1
ATOM 691 O O . MET A 1 89 ? 5.170 -8.882 -6.449 1.00 88.38 89 MET A O 1
ATOM 695 N N . PHE A 1 90 ? 2.982 -8.901 -5.997 1.00 89.81 90 PHE A N 1
ATOM 696 C CA . PHE A 1 90 ? 2.617 -9.455 -7.306 1.00 89.81 90 PHE A CA 1
ATOM 697 C C . PHE A 1 90 ? 2.985 -8.533 -8.471 1.00 89.81 90 PHE A C 1
ATOM 699 O O . PHE A 1 90 ? 3.399 -9.021 -9.520 1.00 89.81 90 PHE A O 1
ATOM 706 N N . ILE A 1 91 ? 2.873 -7.217 -8.285 1.00 87.06 91 ILE A N 1
ATOM 707 C CA . ILE A 1 91 ? 3.307 -6.225 -9.278 1.00 87.06 91 ILE A CA 1
ATOM 708 C C . ILE A 1 91 ? 4.838 -6.135 -9.334 1.00 87.06 91 ILE A C 1
ATOM 710 O O . ILE A 1 91 ? 5.386 -5.863 -10.398 1.00 87.06 91 ILE A O 1
ATOM 714 N N . PHE A 1 92 ? 5.529 -6.380 -8.218 1.00 84.44 92 PHE A N 1
ATOM 715 C CA . PHE A 1 92 ? 6.986 -6.297 -8.136 1.00 84.44 92 PHE A CA 1
ATOM 716 C C . PHE A 1 92 ? 7.717 -7.515 -8.732 1.00 84.44 92 PHE A C 1
ATOM 718 O O . PHE A 1 92 ? 8.744 -7.343 -9.375 1.00 84.44 92 PHE A O 1
ATOM 725 N N . ILE A 1 93 ? 7.185 -8.734 -8.595 1.00 86.81 93 ILE A N 1
ATOM 726 C CA . ILE A 1 93 ? 7.788 -9.978 -9.124 1.00 86.81 93 ILE A CA 1
ATOM 727 C C . ILE A 1 93 ? 8.262 -9.922 -10.597 1.00 86.81 93 ILE A C 1
ATOM 729 O O . ILE A 1 93 ? 9.346 -10.443 -10.861 1.00 86.81 93 ILE A O 1
ATOM 733 N N . PRO A 1 94 ? 7.528 -9.349 -11.575 1.00 81.31 94 PRO A N 1
ATOM 734 C CA . PRO A 1 94 ? 7.978 -9.341 -12.971 1.00 81.31 94 PRO A CA 1
ATOM 735 C C . PRO A 1 94 ? 9.257 -8.531 -13.225 1.00 81.31 94 PRO A C 1
ATOM 737 O O . PRO A 1 94 ? 9.928 -8.801 -14.216 1.00 81.31 94 PRO A O 1
ATOM 740 N N . PHE A 1 95 ? 9.616 -7.576 -12.360 1.00 77.81 95 PHE A N 1
ATOM 741 C CA . PHE A 1 95 ? 10.806 -6.736 -12.542 1.00 77.81 95 PHE A CA 1
ATOM 742 C C . PHE A 1 95 ? 12.124 -7.534 -12.468 1.00 77.81 95 PHE A C 1
ATOM 744 O O . PHE A 1 95 ? 12.818 -7.596 -13.482 1.00 77.81 95 PHE A O 1
ATOM 751 N N . PRO A 1 96 ? 12.447 -8.235 -11.360 1.00 76.62 96 PRO A N 1
ATOM 752 C CA . PRO A 1 96 ? 13.683 -9.017 -11.268 1.00 76.62 96 PRO A CA 1
ATOM 753 C C . PRO A 1 96 ? 13.705 -10.222 -12.220 1.00 76.62 96 PRO A C 1
ATOM 755 O O . PRO A 1 96 ? 14.769 -10.671 -12.638 1.00 76.62 96 PRO A O 1
ATOM 758 N N . VAL A 1 97 ? 12.533 -10.768 -12.575 1.00 80.50 97 VAL A N 1
ATOM 759 C CA . VAL A 1 97 ? 12.435 -11.896 -13.520 1.00 80.50 97 VAL A CA 1
ATOM 760 C C . VAL A 1 97 ? 12.769 -11.451 -14.944 1.00 80.50 97 VAL A C 1
ATOM 762 O O . VAL A 1 97 ? 13.413 -12.197 -15.681 1.00 80.50 97 VAL A O 1
ATOM 765 N N . TYR A 1 98 ? 12.356 -10.243 -15.332 1.00 74.81 98 TYR A N 1
ATOM 766 C CA . TYR A 1 98 ? 12.709 -9.682 -16.631 1.00 74.81 98 TYR A CA 1
ATOM 767 C C . TYR A 1 98 ? 14.211 -9.405 -16.730 1.00 74.81 98 TYR A C 1
ATOM 769 O O . TYR A 1 98 ? 14.811 -9.767 -17.734 1.00 74.81 98 TYR A O 1
ATOM 777 N N . GLU A 1 99 ? 14.828 -8.844 -15.687 1.00 68.75 99 GLU A N 1
ATOM 778 C CA . GLU A 1 99 ? 16.281 -8.607 -15.647 1.00 68.75 99 GLU A CA 1
ATOM 779 C C . GLU A 1 99 ? 17.081 -9.907 -15.819 1.00 68.75 99 GLU A C 1
ATOM 781 O O . GLU A 1 99 ? 17.982 -9.970 -16.651 1.00 68.75 99 GLU A O 1
ATOM 786 N N . TRP A 1 100 ? 16.702 -10.977 -15.110 1.00 67.69 100 TRP A N 1
ATOM 787 C CA . TRP A 1 100 ? 17.362 -12.281 -15.244 1.00 67.69 100 TRP A CA 1
ATOM 788 C C . TRP A 1 100 ? 17.206 -12.911 -16.629 1.00 67.69 100 TRP A C 1
ATOM 790 O O . TRP A 1 100 ? 18.135 -13.548 -17.115 1.00 67.69 100 TRP A O 1
ATOM 800 N N . SER A 1 101 ? 16.053 -12.740 -17.277 1.00 70.75 101 SER A N 1
ATOM 801 C CA . SER A 1 101 ? 15.810 -13.313 -18.606 1.00 70.75 101 SER A CA 1
ATOM 802 C C . SER A 1 101 ? 16.613 -12.641 -19.723 1.00 70.75 101 SER A C 1
ATOM 804 O O . SER A 1 101 ? 16.703 -13.218 -20.801 1.00 70.75 101 SER A O 1
ATOM 806 N N . GLN A 1 102 ? 17.138 -11.432 -19.510 1.00 60.50 102 GLN A N 1
ATOM 807 C CA . GLN A 1 102 ? 17.945 -10.709 -20.504 1.00 60.50 102 GLN A CA 1
ATOM 808 C C . GLN A 1 102 ? 19.449 -11.006 -20.375 1.00 60.50 102 GLN A C 1
ATOM 810 O O . GLN A 1 102 ? 20.241 -10.497 -21.164 1.00 60.50 102 GLN A O 1
ATOM 815 N N . LEU A 1 103 ? 19.844 -11.799 -19.370 1.00 56.06 103 LEU A N 1
ATOM 816 C CA . LEU A 1 103 ? 21.232 -12.189 -19.100 1.00 56.06 103 LEU A CA 1
ATOM 817 C C . LEU A 1 103 ? 21.652 -13.502 -19.795 1.00 56.06 103 LEU A C 1
ATOM 819 O O . LEU A 1 103 ? 22.768 -13.969 -19.564 1.00 56.06 103 LEU A O 1
ATOM 823 N N . GLU A 1 104 ? 20.794 -14.088 -20.636 1.00 50.56 104 GLU A N 1
ATOM 824 C CA . GLU A 1 104 ? 21.038 -15.317 -21.415 1.00 50.56 104 GLU A CA 1
ATOM 825 C C . GLU A 1 104 ? 20.893 -15.056 -22.921 1.00 50.56 104 GLU A C 1
ATOM 827 O O . GLU A 1 104 ? 21.741 -15.570 -23.689 1.00 50.56 104 GLU A O 1
#

Secondary structure (DSSP, 8-state):
------SSSHHHHHHHHHHHHHHHHHHHHHHHHHHHHHHHHHHHHHHHHHHHHHHHHTT-EEE-TT-SS--EEESTHHHHHHHHHHHHHHHHTHHHHHHHHT--

Foldseek 3Di:
DDDDDDDPPPVVVVVVVVVVVVVVLVVVLVVVVVVLVVVLVVVLVVVLVVCFVVQVVVVQFDADPVDPDRDTHRDVSVVSSVVSVVVSVVVSVVSVVVVVVVVD

pLDDT: mean 77.4, std 14.13, range [38.34, 94.31]

InterPro domains:
  IPR033895 UDP-GlcNAc-dolichyl-phosphate GlcNAc phosphotransferase [PTHR10571] (24-98)

Organism: NCBI:txid387005

Radius of gyration: 26.26 Å; chains: 1; bounding box: 80×21×70 Å

Sequence (104 aa):
MGSVGEHGDVMNTDIYSNVIDISDTEMLSLWVNILLSCIGSYISYQIILEYIPVFVKRQMYGKDQCKVNNIPIPEPIGVISAAVYLIVMFIFIPFPVYEWSQLE